Protein AF-A0A7S2D2V8-F1 (afdb_monomer_lite)

Radius of gyration: 15.61 Å; chains: 1; bounding box: 37×29×42 Å

Foldseek 3Di:
DVLLVVVVVLLVVCVVVVLAADEAEDEPVNCPDLVSLVQVLCCLPQVDGPPSDDPVRLVVQLVSQQVVLVVVVWDSDSVRSVVVSSVSSNRHYHYHYHYDPPDCVVVVSCVVRVSVPVRDDDD

Structure (mmCIF, N/CA/C/O backbone):
data_AF-A0A7S2D2V8-F1
#
_entry.id   AF-A0A7S2D2V8-F1
#
loop_
_atom_site.group_PDB
_atom_site.id
_atom_site.type_symbol
_atom_site.label_atom_id
_atom_site.label_alt_id
_atom_site.label_comp_id
_atom_site.label_asym_id
_atom_site.label_entity_id
_atom_site.label_seq_id
_atom_site.pdbx_PDB_ins_code
_atom_site.Cartn_x
_atom_site.Cartn_y
_atom_site.Cartn_z
_atom_site.occupancy
_atom_site.B_iso_or_equiv
_atom_site.auth_seq_id
_atom_site.auth_comp_id
_atom_site.auth_asym_id
_atom_site.auth_atom_id
_atom_site.pdbx_PDB_model_num
ATOM 1 N N . ASN A 1 1 ? -1.079 14.939 5.095 1.00 64.56 1 ASN A N 1
ATOM 2 C CA . ASN A 1 1 ? -1.749 14.011 6.035 1.00 64.56 1 ASN A CA 1
ATOM 3 C C . ASN A 1 1 ? -0.694 13.063 6.563 1.00 64.56 1 ASN A C 1
ATOM 5 O O . ASN A 1 1 ? -0.121 12.363 5.747 1.00 64.56 1 ASN A O 1
ATOM 9 N N . GLU A 1 2 ? -0.442 13.051 7.871 1.00 84.50 2 GLU A N 1
ATOM 10 C CA . GLU A 1 2 ? 0.622 12.253 8.513 1.00 84.50 2 GLU A CA 1
ATOM 11 C C . GLU A 1 2 ? 0.545 10.759 8.146 1.00 84.50 2 GLU A C 1
ATOM 13 O O . GLU A 1 2 ? 1.493 10.213 7.601 1.00 84.50 2 GLU A O 1
ATOM 18 N N . PHE A 1 3 ? -0.646 10.156 8.233 1.00 87.38 3 PHE A N 1
ATOM 19 C CA . PHE A 1 3 ? -0.859 8.747 7.875 1.00 87.38 3 PHE A CA 1
ATOM 20 C C . PHE A 1 3 ? -0.542 8.396 6.409 1.00 87.38 3 PHE A C 1
ATOM 22 O O . PHE A 1 3 ? -0.031 7.320 6.115 1.00 87.38 3 PHE A O 1
ATOM 29 N N . LYS A 1 4 ? -0.816 9.306 5.463 1.00 90.62 4 LYS A N 1
ATOM 30 C CA . LYS A 1 4 ? -0.478 9.080 4.047 1.00 90.62 4 LYS A CA 1
ATOM 31 C C . LYS A 1 4 ? 1.031 9.116 3.820 1.00 90.62 4 LYS A C 1
ATOM 33 O O . LYS A 1 4 ? 1.537 8.345 3.011 1.00 90.62 4 LYS A O 1
ATOM 38 N N . GLU A 1 5 ? 1.749 9.964 4.553 1.00 92.25 5 GLU A N 1
ATOM 39 C CA . GLU A 1 5 ? 3.213 9.951 4.524 1.00 92.25 5 GLU A CA 1
ATOM 40 C C . GLU A 1 5 ? 3.771 8.667 5.147 1.00 92.25 5 GLU A C 1
ATOM 42 O O . GLU A 1 5 ? 4.710 8.095 4.599 1.00 92.25 5 GLU A O 1
ATOM 47 N N . ASP A 1 6 ? 3.153 8.139 6.208 1.00 91.94 6 ASP A N 1
ATOM 48 C CA . ASP A 1 6 ? 3.537 6.838 6.770 1.00 91.94 6 ASP A CA 1
ATOM 49 C C . ASP A 1 6 ? 3.353 5.704 5.753 1.00 91.94 6 ASP A C 1
ATOM 51 O O . ASP A 1 6 ? 4.275 4.916 5.536 1.00 91.94 6 ASP A O 1
ATOM 55 N N . ILE A 1 7 ? 2.211 5.654 5.054 1.00 93.38 7 ILE A N 1
ATOM 56 C CA . ILE A 1 7 ? 1.973 4.680 3.975 1.00 93.38 7 ILE A CA 1
ATOM 57 C C . ILE A 1 7 ? 3.039 4.811 2.88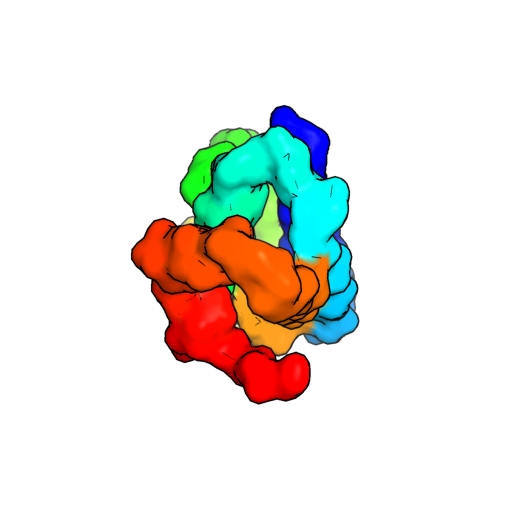6 1.00 93.38 7 ILE A C 1
ATOM 59 O O . ILE A 1 7 ? 3.638 3.811 2.481 1.00 93.38 7 ILE A O 1
ATOM 63 N N . LYS A 1 8 ? 3.316 6.040 2.439 1.00 94.12 8 LYS A N 1
ATOM 64 C CA . LYS A 1 8 ? 4.344 6.321 1.433 1.00 94.12 8 LYS A CA 1
ATOM 65 C C . LYS A 1 8 ? 5.709 5.795 1.883 1.00 94.12 8 LYS A C 1
ATOM 67 O O . LYS A 1 8 ? 6.374 5.077 1.1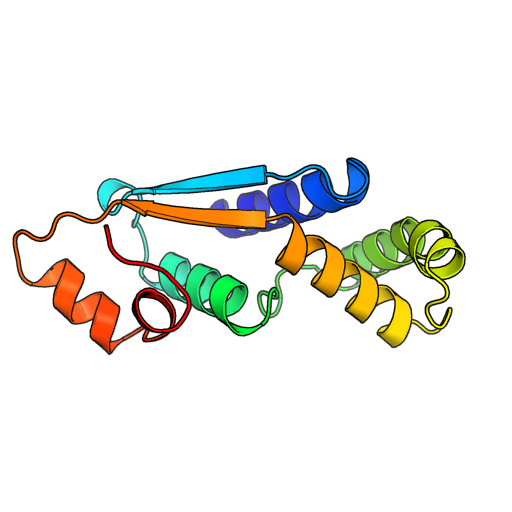36 1.00 94.12 8 LYS A O 1
ATOM 72 N N . ASN A 1 9 ? 6.101 6.090 3.120 1.00 93.88 9 ASN A N 1
ATOM 73 C CA . ASN A 1 9 ? 7.362 5.644 3.704 1.00 93.88 9 ASN A CA 1
ATOM 74 C C . ASN A 1 9 ? 7.449 4.116 3.795 1.00 93.88 9 ASN A C 1
ATOM 76 O O . ASN A 1 9 ? 8.493 3.549 3.463 1.00 93.88 9 ASN A O 1
ATOM 80 N N . MET A 1 10 ? 6.366 3.438 4.182 1.00 94.25 10 MET A N 1
ATOM 81 C CA . MET A 1 10 ? 6.307 1.974 4.223 1.00 94.25 10 MET A CA 1
ATOM 82 C C . MET A 1 10 ? 6.472 1.363 2.830 1.00 94.25 10 MET A C 1
ATOM 84 O O . MET A 1 10 ? 7.351 0.521 2.637 1.00 94.25 10 MET A O 1
ATOM 88 N N . MET A 1 11 ? 5.711 1.837 1.835 1.00 94.44 11 MET A N 1
ATOM 89 C CA . MET A 1 11 ? 5.820 1.357 0.451 1.00 94.44 11 MET A CA 1
ATOM 90 C C . MET A 1 11 ? 7.240 1.566 -0.096 1.00 94.44 11 MET A C 1
ATOM 92 O O . MET A 1 11 ? 7.854 0.651 -0.648 1.00 94.44 11 MET A O 1
ATOM 96 N N . MET A 1 12 ? 7.820 2.747 0.127 1.00 94.50 12 MET A N 1
ATOM 97 C CA . MET A 1 12 ? 9.186 3.041 -0.308 1.00 94.50 12 MET A CA 1
ATOM 98 C C . MET A 1 12 ? 10.234 2.196 0.415 1.00 94.50 12 MET A C 1
ATOM 100 O O . MET A 1 12 ? 11.233 1.815 -0.194 1.00 94.50 12 MET A O 1
ATOM 104 N N . THR A 1 13 ? 10.028 1.882 1.693 1.00 94.00 13 THR A N 1
ATOM 105 C CA . THR A 1 13 ? 10.940 1.020 2.454 1.00 94.00 13 THR A CA 1
ATOM 106 C C . THR A 1 13 ? 10.909 -0.409 1.920 1.00 94.00 13 THR A C 1
ATOM 108 O O . THR A 1 13 ? 11.970 -0.985 1.676 1.00 94.00 13 THR A O 1
ATOM 111 N N . VAL A 1 14 ? 9.719 -0.954 1.649 1.00 94.19 14 VAL A N 1
ATOM 112 C CA . VAL A 1 14 ? 9.557 -2.278 1.026 1.00 94.19 14 VAL A CA 1
ATOM 113 C C . VAL A 1 14 ? 10.271 -2.325 -0.326 1.00 94.19 14 VAL A C 1
ATOM 115 O O . VAL A 1 14 ? 11.113 -3.199 -0.543 1.00 94.19 14 VAL A O 1
ATOM 118 N N . ALA A 1 15 ? 10.038 -1.338 -1.194 1.00 92.69 15 ALA A N 1
ATOM 119 C CA . ALA A 1 15 ? 10.689 -1.264 -2.500 1.00 92.69 15 ALA A CA 1
ATOM 120 C C . ALA A 1 15 ? 12.225 -1.169 -2.402 1.00 92.69 15 ALA A C 1
ATOM 122 O O . ALA A 1 15 ? 12.937 -1.942 -3.043 1.00 92.69 15 ALA A O 1
ATOM 123 N N . LYS A 1 16 ? 12.754 -0.282 -1.545 1.00 91.44 16 LYS A N 1
ATOM 124 C CA . LYS A 1 16 ? 14.207 -0.102 -1.338 1.00 91.44 16 LYS A CA 1
ATOM 125 C C . LYS A 1 16 ? 14.883 -1.316 -0.707 1.00 91.44 16 LYS A C 1
ATOM 127 O O . LYS A 1 16 ? 16.069 -1.540 -0.928 1.00 91.44 16 LYS A O 1
ATOM 132 N N . SER A 1 17 ? 14.146 -2.094 0.079 1.00 90.94 17 SER A N 1
ATOM 133 C CA . SER A 1 17 ? 14.668 -3.304 0.715 1.00 90.94 17 SER A CA 1
ATOM 134 C C . SER A 1 17 ? 14.807 -4.494 -0.242 1.00 90.94 17 SER A C 1
ATOM 136 O O . SER A 1 17 ? 15.311 -5.538 0.170 1.00 90.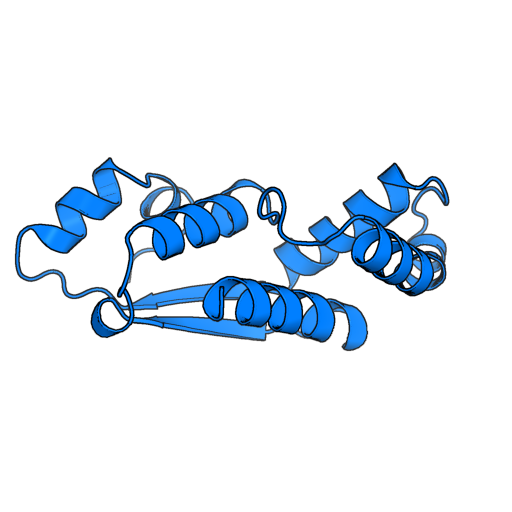94 17 SER A O 1
ATOM 138 N N . GLY A 1 18 ? 14.375 -4.342 -1.501 1.00 85.50 18 GLY A N 1
ATOM 139 C CA . GLY A 1 18 ? 14.316 -5.432 -2.472 1.00 85.50 18 GLY A CA 1
ATOM 140 C C . GLY A 1 18 ? 13.170 -6.404 -2.195 1.00 85.50 18 GLY A C 1
ATOM 141 O O . GLY A 1 18 ? 13.312 -7.587 -2.479 1.00 85.50 18 GLY A O 1
ATOM 142 N N . GLY A 1 19 ? 12.069 -5.924 -1.601 1.00 83.12 19 GLY A N 1
ATOM 143 C CA . GLY A 1 19 ? 10.938 -6.770 -1.225 1.00 83.12 19 GLY A CA 1
ATOM 144 C C . GLY A 1 19 ? 11.197 -7.599 0.033 1.00 83.12 19 GLY A C 1
ATOM 145 O O . GLY A 1 19 ? 10.769 -8.741 0.115 1.00 83.12 19 GLY A O 1
ATOM 146 N N . LYS A 1 20 ? 11.912 -7.072 1.035 1.00 87.88 20 LYS A N 1
ATOM 147 C CA . LYS A 1 20 ? 11.869 -7.704 2.359 1.00 87.88 20 LYS A CA 1
ATOM 148 C C . LYS A 1 20 ? 10.497 -7.450 2.968 1.00 87.88 20 LYS A C 1
ATOM 150 O O . LYS A 1 20 ? 10.036 -6.309 2.993 1.00 87.88 20 LYS A O 1
ATOM 155 N N . GLY A 1 21 ? 9.882 -8.518 3.471 1.00 90.25 21 GLY A N 1
ATOM 156 C CA . GLY A 1 21 ? 8.583 -8.459 4.126 1.00 90.25 21 GLY A CA 1
ATOM 157 C C . GLY A 1 21 ? 8.549 -7.418 5.248 1.00 90.25 21 GLY A C 1
ATOM 158 O O . GLY A 1 21 ? 9.438 -7.373 6.100 1.00 90.25 21 GLY A O 1
ATOM 159 N N . MET A 1 22 ? 7.507 -6.595 5.245 1.00 92.75 22 MET A N 1
ATOM 160 C CA . MET A 1 22 ? 7.188 -5.600 6.258 1.00 92.75 22 MET A CA 1
ATOM 161 C C . MET A 1 22 ? 5.765 -5.846 6.748 1.00 92.75 22 MET A C 1
ATOM 163 O O . MET A 1 22 ? 4.854 -6.063 5.953 1.00 92.75 22 MET A O 1
ATOM 167 N N . CYS A 1 23 ? 5.575 -5.783 8.063 1.00 92.19 23 CYS A N 1
ATOM 168 C CA . CYS A 1 23 ? 4.256 -5.829 8.673 1.00 92.19 23 CYS A CA 1
ATOM 169 C C . CYS A 1 23 ? 3.925 -4.471 9.294 1.00 92.19 23 CYS A C 1
ATOM 171 O O . CYS A 1 23 ? 4.740 -3.912 10.031 1.00 92.19 23 CYS A O 1
ATOM 173 N N . PHE A 1 24 ? 2.728 -3.967 9.014 1.00 91.88 24 PHE A N 1
ATOM 174 C CA . PHE A 1 24 ? 2.160 -2.781 9.629 1.00 91.88 24 PHE A CA 1
ATOM 175 C C . PHE A 1 24 ? 1.016 -3.180 10.560 1.00 91.88 24 PHE A C 1
ATOM 177 O O . PHE A 1 24 ? -0.009 -3.689 10.108 1.00 91.88 24 PHE A O 1
ATOM 184 N N . LEU A 1 25 ? 1.191 -2.947 11.860 1.00 92.12 25 LEU A N 1
ATOM 185 C CA . LEU A 1 25 ? 0.143 -3.145 12.857 1.00 92.12 25 LEU A CA 1
ATOM 186 C C . LEU A 1 25 ? -0.646 -1.850 13.036 1.00 92.12 25 LEU A C 1
ATOM 188 O O . LEU A 1 25 ? -0.066 -0.802 13.320 1.00 92.12 25 LEU A O 1
ATOM 192 N N . PHE A 1 26 ? -1.967 -1.947 12.930 1.00 91.25 26 PHE A N 1
ATOM 193 C CA . PHE A 1 26 ? -2.869 -0.820 13.089 1.00 91.25 26 PHE A CA 1
ATOM 194 C C . PHE A 1 26 ? -4.022 -1.170 14.031 1.00 91.25 26 PHE A C 1
ATOM 196 O O . PHE A 1 26 ? -4.824 -2.067 13.766 1.00 91.25 26 PHE A O 1
ATOM 203 N N . SER A 1 27 ? -4.083 -0.458 15.153 1.00 91.06 27 SER A N 1
ATOM 204 C CA . SER A 1 27 ? -5.076 -0.647 16.211 1.00 91.06 27 SER A CA 1
ATOM 205 C C . SER A 1 27 ? -6.297 0.251 16.006 1.00 91.06 27 SER A C 1
ATOM 207 O O . SER A 1 27 ? -6.177 1.371 15.506 1.00 91.06 27 SER A O 1
ATOM 209 N N . ASP A 1 28 ? -7.478 -0.184 16.455 1.00 86.31 28 ASP A N 1
ATOM 210 C CA . ASP A 1 28 ? -8.688 0.651 16.425 1.00 86.31 28 ASP A CA 1
ATOM 211 C C . ASP A 1 28 ? -8.535 1.970 17.196 1.00 86.31 28 ASP A C 1
ATOM 213 O O . ASP A 1 28 ? -9.096 2.989 16.792 1.00 86.31 28 ASP A O 1
ATOM 217 N N . THR A 1 29 ? -7.735 1.970 18.260 1.00 87.38 29 THR A N 1
ATOM 218 C CA . THR A 1 29 ? -7.394 3.156 19.057 1.00 87.38 29 THR A CA 1
ATOM 219 C C . THR A 1 29 ? -6.626 4.220 18.269 1.00 87.38 29 THR A C 1
ATOM 221 O O . THR A 1 29 ? -6.642 5.388 18.654 1.00 87.38 29 THR A O 1
ATOM 224 N N . GLN A 1 30 ? -5.978 3.847 17.160 1.00 84.44 30 GLN A N 1
ATOM 225 C CA . GLN A 1 30 ? -5.242 4.758 16.275 1.00 84.44 30 GLN A CA 1
ATOM 226 C C . GLN A 1 30 ? -6.129 5.344 15.161 1.00 84.44 30 GLN A C 1
ATOM 228 O O . GLN A 1 30 ? -5.681 6.199 14.393 1.00 84.44 30 GLN A O 1
ATOM 233 N N . ILE A 1 31 ? -7.399 4.930 15.068 1.00 84.88 31 ILE A N 1
ATOM 234 C CA . ILE A 1 31 ? -8.356 5.470 14.097 1.00 84.88 31 ILE A CA 1
ATOM 235 C C . ILE A 1 31 ? -8.836 6.844 14.573 1.00 84.88 31 ILE A C 1
ATOM 237 O O . ILE A 1 31 ? -9.853 6.974 15.251 1.00 84.88 31 ILE A O 1
ATOM 241 N N . VAL A 1 32 ? -8.109 7.890 14.180 1.00 84.06 32 VAL A N 1
ATOM 242 C CA . VAL A 1 32 ? -8.499 9.286 14.445 1.00 84.06 32 VAL A CA 1
ATOM 243 C C . VAL A 1 32 ? -9.516 9.789 13.414 1.00 84.06 32 VAL A C 1
ATOM 245 O O . VAL A 1 32 ? -10.364 10.624 13.722 1.00 84.06 32 VAL A O 1
ATOM 248 N N . LYS A 1 33 ? -9.433 9.296 12.171 1.00 85.50 33 LYS A N 1
ATOM 249 C CA . LYS A 1 33 ? -10.304 9.682 11.051 1.00 85.50 33 LYS A CA 1
ATOM 250 C C . LYS A 1 33 ? -10.714 8.449 10.257 1.00 85.50 33 LYS A C 1
ATOM 252 O O . LYS A 1 33 ? -9.878 7.588 9.995 1.00 85.50 33 LYS A O 1
ATOM 257 N N . GLU A 1 34 ? -11.965 8.403 9.801 1.00 82.12 34 GLU A N 1
ATOM 258 C CA . GLU A 1 34 ? -12.466 7.283 8.986 1.00 82.12 34 GLU A CA 1
ATOM 259 C C . GLU A 1 34 ? -11.683 7.094 7.680 1.00 82.12 34 GLU A C 1
ATOM 261 O O . GLU A 1 34 ? -11.488 5.961 7.251 1.00 82.12 34 GLU A O 1
ATOM 266 N N . GLY A 1 35 ? -11.140 8.175 7.108 1.00 87.00 35 GLY A N 1
ATOM 267 C CA . GLY A 1 35 ? -10.310 8.110 5.900 1.00 87.00 35 GLY A CA 1
ATOM 268 C C . GLY A 1 35 ? -9.068 7.216 6.031 1.00 87.00 35 GLY A C 1
ATOM 269 O O . GLY A 1 35 ? -8.563 6.740 5.024 1.00 87.00 35 GLY A O 1
ATOM 270 N N . PHE A 1 36 ? -8.598 6.915 7.249 1.00 90.06 36 PHE A N 1
ATOM 271 C CA . PHE A 1 36 ? -7.491 5.967 7.432 1.00 90.06 36 PHE A CA 1
ATOM 272 C C . PHE A 1 36 ? -7.904 4.547 7.029 1.00 90.06 36 PHE A C 1
ATOM 274 O O . PHE A 1 36 ? -7.124 3.826 6.413 1.00 90.06 36 PHE A O 1
ATOM 281 N N . LEU A 1 37 ? -9.146 4.153 7.330 1.00 89.06 37 LEU A N 1
ATOM 282 C CA . LEU A 1 37 ? -9.676 2.853 6.922 1.00 89.06 37 LEU A CA 1
ATOM 283 C C . LEU A 1 37 ? -9.969 2.799 5.427 1.00 89.06 37 LEU A C 1
ATOM 285 O O . LEU A 1 37 ? -9.839 1.734 4.838 1.00 89.06 37 LEU A O 1
ATOM 289 N N . GLU A 1 38 ? -10.317 3.927 4.808 1.00 91.06 38 GLU A N 1
ATOM 290 C CA . GLU A 1 38 ? -10.452 4.022 3.353 1.00 91.06 38 GLU A CA 1
ATOM 291 C C . GLU A 1 38 ? -9.102 3.786 2.661 1.00 91.06 38 GLU A C 1
ATOM 293 O O . GLU A 1 38 ? -9.007 2.956 1.755 1.00 91.06 38 GLU A O 1
ATOM 298 N N . ASP A 1 39 ? -8.042 4.448 3.133 1.00 92.19 39 ASP A N 1
ATOM 299 C CA . ASP A 1 39 ? -6.684 4.254 2.623 1.00 92.19 39 ASP A CA 1
ATOM 300 C C . ASP A 1 39 ? -6.213 2.796 2.837 1.00 92.19 39 ASP A C 1
ATOM 302 O O . ASP A 1 39 ? -5.715 2.171 1.900 1.00 92.19 39 ASP A O 1
ATOM 306 N N . ILE A 1 40 ? -6.449 2.202 4.017 1.00 91.88 40 ILE A N 1
ATOM 307 C CA . ILE A 1 40 ? -6.160 0.777 4.285 1.00 91.88 40 ILE A CA 1
ATOM 308 C C . ILE A 1 40 ? -6.967 -0.139 3.359 1.00 91.88 40 ILE A C 1
ATOM 310 O O . ILE A 1 40 ? -6.418 -1.086 2.798 1.00 91.88 40 ILE A O 1
ATOM 314 N N . ASN A 1 41 ? -8.258 0.134 3.170 1.00 91.25 41 ASN A N 1
ATOM 315 C CA . ASN A 1 41 ? -9.123 -0.643 2.286 1.00 91.25 41 ASN A CA 1
ATOM 316 C C . ASN A 1 41 ? -8.598 -0.623 0.844 1.00 91.25 41 ASN A C 1
ATOM 318 O O . ASN A 1 41 ? -8.616 -1.651 0.169 1.00 91.25 41 ASN A O 1
ATOM 322 N N . ASN A 1 42 ? -8.078 0.512 0.377 1.00 91.81 42 ASN A N 1
ATOM 323 C CA . ASN A 1 42 ? -7.456 0.601 -0.941 1.00 91.81 42 ASN A CA 1
ATOM 324 C C . ASN A 1 42 ? -6.180 -0.257 -1.026 1.00 91.81 42 ASN A C 1
ATOM 326 O O . ASN A 1 42 ? -6.056 -1.061 -1.951 1.00 91.81 42 ASN A O 1
ATOM 330 N N . ILE A 1 43 ? -5.303 -0.217 -0.014 1.00 92.12 43 ILE A N 1
ATOM 331 C CA . ILE A 1 43 ? -4.109 -1.082 0.030 1.00 92.12 43 ILE A CA 1
ATOM 332 C C . ILE A 1 43 ? -4.498 -2.569 0.011 1.00 92.12 43 ILE A C 1
ATOM 334 O O . ILE A 1 43 ? -3.921 -3.340 -0.752 1.00 92.12 43 ILE A O 1
ATOM 338 N N . LEU A 1 44 ? -5.501 -2.971 0.794 1.00 89.56 44 LEU A N 1
ATOM 339 C CA . LEU A 1 44 ? -5.962 -4.363 0.864 1.00 89.56 44 LEU A CA 1
ATOM 340 C C . LEU A 1 44 ? -6.611 -4.857 -0.442 1.00 89.56 44 LEU A C 1
ATOM 342 O O . LEU A 1 44 ? -6.524 -6.043 -0.755 1.00 89.56 44 LEU A O 1
ATOM 346 N N . ASN A 1 45 ? -7.270 -3.980 -1.206 1.00 89.38 45 ASN A N 1
ATOM 347 C CA . ASN A 1 45 ? -7.920 -4.354 -2.467 1.00 89.38 45 ASN A CA 1
ATOM 348 C C . ASN A 1 45 ? -6.955 -4.332 -3.658 1.00 89.38 45 ASN A C 1
ATOM 350 O O . ASN A 1 45 ? -6.893 -5.286 -4.438 1.00 89.38 45 ASN A O 1
ATOM 354 N N . THR A 1 46 ? -6.233 -3.226 -3.839 1.00 89.62 46 THR A N 1
ATOM 355 C CA . THR A 1 46 ? -5.461 -2.964 -5.062 1.00 89.62 46 THR A CA 1
ATOM 356 C C . THR A 1 46 ? -3.956 -2.940 -4.830 1.00 89.62 46 THR A C 1
ATOM 358 O O . THR A 1 46 ? -3.208 -3.174 -5.779 1.00 89.62 46 THR A O 1
ATOM 361 N N . GLY A 1 47 ? -3.505 -2.730 -3.590 1.00 88.62 47 GLY A N 1
ATOM 362 C CA . GLY A 1 47 ? -2.104 -2.445 -3.267 1.00 88.62 47 GLY A CA 1
ATOM 363 C C . GLY A 1 47 ? -1.706 -0.988 -3.512 1.00 88.62 47 GLY A C 1
ATOM 364 O O . GLY A 1 47 ? -0.523 -0.664 -3.455 1.00 88.62 47 GLY A O 1
ATOM 365 N N . GLU A 1 48 ? -2.675 -0.115 -3.794 1.00 89.75 48 GLU A N 1
ATOM 366 C CA . GLU A 1 48 ? -2.465 1.292 -4.129 1.00 89.75 48 GLU A CA 1
ATOM 367 C C . GLU A 1 48 ? -3.374 2.191 -3.297 1.00 89.75 48 GLU A C 1
ATOM 369 O O . GLU A 1 48 ? -4.472 1.797 -2.918 1.00 89.75 48 GLU A O 1
ATOM 374 N N . VAL A 1 49 ? -2.950 3.435 -3.079 1.00 90.81 49 VAL A N 1
ATOM 375 C CA . VAL A 1 49 ? -3.799 4.486 -2.508 1.00 90.81 49 VAL A CA 1
ATOM 376 C C . VAL A 1 49 ? -3.919 5.624 -3.527 1.00 90.81 49 VAL A C 1
ATOM 378 O O . VAL A 1 49 ? -2.893 6.151 -3.972 1.00 90.81 49 VAL A O 1
ATOM 381 N N . PRO A 1 50 ? -5.142 6.039 -3.908 1.00 87.81 50 PRO A N 1
ATOM 382 C CA . PRO A 1 50 ? -5.335 7.137 -4.848 1.00 87.81 50 PRO A CA 1
ATOM 383 C C . PRO A 1 50 ? -4.717 8.449 -4.351 1.00 87.81 50 PRO A C 1
ATOM 385 O O . PRO A 1 50 ? -4.872 8.826 -3.185 1.00 87.81 50 PRO A O 1
ATOM 388 N N . ASN A 1 51 ? -4.060 9.176 -5.260 1.00 89.25 51 ASN A N 1
ATOM 389 C CA . ASN A 1 51 ? -3.421 10.470 -4.987 1.00 89.25 51 ASN A CA 1
ATOM 390 C C . ASN A 1 51 ? -2.430 10.431 -3.802 1.00 89.25 51 ASN A C 1
ATOM 392 O O . ASN A 1 51 ? -2.316 11.405 -3.057 1.00 89.25 51 ASN A O 1
ATOM 396 N N . LEU A 1 52 ? -1.759 9.292 -3.588 1.00 92.75 52 LEU A N 1
ATOM 397 C CA . LEU A 1 52 ? -0.775 9.122 -2.515 1.00 92.75 52 LEU A CA 1
ATOM 398 C C . LEU A 1 52 ? 0.565 9.795 -2.831 1.00 92.75 52 LEU A C 1
ATOM 400 O O . LEU A 1 52 ? 1.156 10.425 -1.958 1.00 92.75 52 LEU A O 1
ATOM 404 N N . PHE A 1 53 ? 1.030 9.650 -4.072 1.00 92.69 53 PHE A N 1
ATOM 4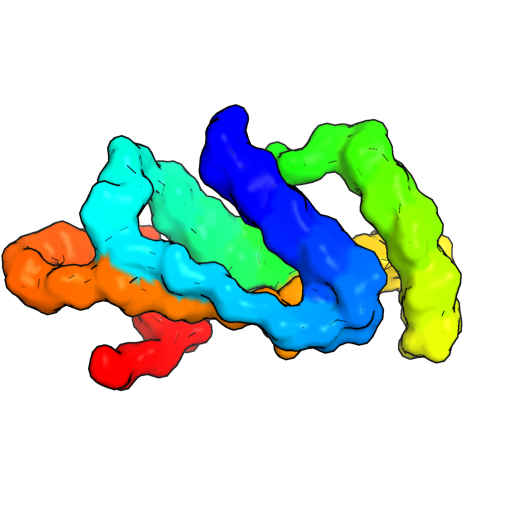05 C CA . PHE A 1 53 ? 2.253 10.271 -4.571 1.00 92.69 53 PHE A CA 1
ATOM 406 C C . PHE A 1 53 ? 1.902 11.493 -5.413 1.00 92.69 53 PHE A C 1
ATOM 408 O O . PHE A 1 53 ? 1.024 11.423 -6.281 1.00 92.69 53 PHE A O 1
ATOM 415 N N . ALA A 1 54 ? 2.609 12.596 -5.187 1.00 93.50 54 ALA A N 1
ATOM 416 C CA . ALA A 1 54 ? 2.581 13.721 -6.108 1.00 93.50 54 ALA A CA 1
ATOM 417 C C . ALA A 1 54 ? 3.227 13.325 -7.457 1.00 93.50 54 ALA A C 1
ATOM 419 O O . ALA A 1 54 ? 4.009 12.371 -7.509 1.00 93.50 54 ALA A O 1
ATOM 420 N N . PRO A 1 55 ? 2.910 14.012 -8.572 1.00 92.00 55 PRO A N 1
ATOM 421 C CA . PRO A 1 55 ? 3.421 13.639 -9.893 1.00 92.00 55 PRO A CA 1
ATOM 422 C C . PRO A 1 55 ? 4.951 13.537 -9.966 1.00 92.00 55 PRO A C 1
ATOM 424 O O . PRO A 1 55 ? 5.477 12.626 -10.598 1.00 92.00 55 PRO A O 1
ATOM 427 N N . ASP A 1 56 ? 5.658 14.440 -9.292 1.00 93.56 56 ASP A N 1
ATOM 428 C CA . ASP A 1 56 ? 7.115 14.466 -9.181 1.00 93.56 56 ASP A CA 1
ATOM 429 C C . ASP A 1 56 ? 7.662 13.310 -8.333 1.00 93.56 56 ASP A C 1
ATOM 431 O O . ASP A 1 56 ? 8.643 12.674 -8.720 1.00 93.56 56 ASP A O 1
ATOM 435 N N . GLU A 1 57 ? 7.008 12.977 -7.219 1.00 93.31 57 GLU A N 1
ATOM 436 C CA . GLU A 1 57 ? 7.369 11.811 -6.408 1.00 93.31 57 GLU A CA 1
ATOM 437 C C . GLU A 1 57 ? 7.173 10.513 -7.195 1.00 93.31 57 GLU A C 1
ATOM 439 O O . GLU A 1 57 ? 8.017 9.620 -7.150 1.00 93.31 57 GLU A O 1
ATOM 444 N N . LEU A 1 58 ? 6.091 10.417 -7.967 1.00 92.44 58 LEU A N 1
ATOM 445 C CA . LEU A 1 58 ? 5.790 9.241 -8.775 1.00 92.44 58 LEU A CA 1
ATOM 446 C C . LEU A 1 58 ? 6.848 9.023 -9.873 1.00 92.44 58 LEU A C 1
ATOM 448 O O . LEU A 1 58 ? 7.260 7.884 -10.101 1.00 92.44 58 LEU A O 1
ATOM 452 N N . GLU A 1 59 ? 7.370 10.092 -10.490 1.00 93.81 59 GLU A N 1
ATOM 453 C CA . GLU A 1 59 ? 8.540 9.995 -11.380 1.00 93.81 59 GLU A CA 1
ATOM 454 C C . GLU A 1 59 ? 9.771 9.437 -10.658 1.00 93.81 59 GLU A C 1
ATOM 456 O O . GLU A 1 59 ? 10.487 8.594 -11.207 1.00 93.81 59 GLU A O 1
ATOM 461 N N . GLN A 1 60 ? 10.025 9.880 -9.422 1.00 93.81 60 GLN A N 1
ATOM 462 C CA . GLN A 1 60 ? 11.157 9.396 -8.630 1.00 93.81 60 GLN A CA 1
ATOM 463 C C . GLN A 1 60 ? 11.016 7.907 -8.299 1.00 93.81 60 GLN A C 1
ATOM 465 O O . GLN A 1 60 ? 11.981 7.155 -8.461 1.00 93.81 60 GLN A O 1
ATOM 470 N N . VAL A 1 61 ? 9.816 7.460 -7.904 1.00 94.19 61 VAL A N 1
ATOM 471 C CA . VAL A 1 61 ? 9.528 6.036 -7.670 1.00 94.19 61 VAL A CA 1
ATOM 472 C C . VAL A 1 61 ? 9.800 5.231 -8.934 1.00 94.19 61 VAL A C 1
ATOM 474 O O . VAL A 1 61 ? 10.581 4.280 -8.900 1.00 94.19 61 VAL A O 1
ATOM 477 N N . ILE A 1 62 ? 9.235 5.642 -10.069 1.00 94.69 62 ILE A N 1
ATOM 478 C CA . ILE A 1 62 ? 9.393 4.928 -11.338 1.00 94.69 62 ILE A CA 1
ATOM 479 C C . ILE A 1 62 ? 10.858 4.874 -11.758 1.00 94.69 62 ILE A C 1
ATOM 481 O O . ILE A 1 62 ? 11.348 3.808 -12.124 1.00 94.69 62 ILE A O 1
ATOM 485 N N . SER A 1 63 ? 11.583 5.988 -11.655 1.00 94.62 63 SER A N 1
ATOM 486 C CA . SER A 1 63 ? 13.018 6.032 -11.940 1.00 94.62 63 SER A CA 1
ATOM 487 C C . SER A 1 63 ? 13.793 5.023 -11.086 1.00 94.62 63 SER A C 1
ATOM 489 O O . SER A 1 63 ? 14.563 4.223 -11.622 1.00 94.62 63 SER A O 1
ATOM 491 N N . SER A 1 64 ? 13.515 4.977 -9.777 1.00 93.94 64 SER A N 1
ATOM 492 C CA . SER A 1 64 ? 14.162 4.041 -8.848 1.00 93.94 64 SER A CA 1
ATOM 493 C C . SER A 1 64 ? 13.822 2.568 -9.121 1.00 93.94 64 SER A C 1
ATOM 495 O O . SER A 1 64 ? 14.648 1.688 -8.882 1.00 93.94 64 SER A O 1
ATOM 497 N N . MET A 1 65 ? 12.640 2.296 -9.681 1.00 95.12 65 MET A N 1
ATOM 498 C CA . MET A 1 65 ? 12.137 0.942 -9.923 1.00 95.12 65 MET A CA 1
ATOM 499 C C . MET A 1 65 ? 12.441 0.405 -11.324 1.00 95.12 65 MET A C 1
ATOM 501 O O . MET A 1 65 ? 12.275 -0.792 -11.548 1.00 95.12 65 MET A O 1
ATOM 505 N N . ARG A 1 66 ? 12.947 1.225 -12.258 1.00 94.88 66 ARG A N 1
ATOM 506 C CA . ARG A 1 66 ? 13.293 0.791 -13.628 1.00 94.88 66 ARG A CA 1
ATOM 507 C C . ARG A 1 66 ? 14.298 -0.358 -13.656 1.00 94.88 66 ARG A C 1
ATOM 509 O O . ARG A 1 66 ? 14.063 -1.352 -14.336 1.00 94.88 66 ARG A O 1
ATOM 516 N N . ALA A 1 67 ? 15.409 -0.235 -12.928 1.00 94.12 67 ALA A N 1
ATOM 517 C CA . ALA A 1 67 ? 16.441 -1.273 -12.910 1.00 94.12 67 ALA A CA 1
ATOM 518 C C . ALA A 1 67 ? 15.941 -2.588 -12.268 1.00 94.12 67 ALA A C 1
ATOM 520 O O . ALA A 1 67 ? 16.085 -3.632 -12.908 1.00 94.12 67 ALA A O 1
ATOM 521 N N . PRO A 1 68 ? 15.281 -2.566 -11.089 1.00 93.31 68 PRO A N 1
ATOM 522 C CA . PRO A 1 68 ? 14.612 -3.746 -10.536 1.00 93.31 68 PRO A CA 1
ATOM 523 C C . PRO A 1 68 ? 13.565 -4.367 -11.473 1.00 93.31 68 PRO A C 1
ATOM 525 O O . PRO A 1 68 ? 13.562 -5.580 -11.665 1.00 93.31 68 PRO A O 1
ATOM 528 N N . ALA A 1 69 ? 12.715 -3.550 -12.102 1.00 95.06 69 ALA A N 1
ATOM 529 C CA . ALA A 1 69 ? 11.680 -4.017 -13.025 1.00 95.06 69 ALA A CA 1
ATOM 530 C C . ALA A 1 69 ? 12.287 -4.711 -14.252 1.00 95.06 69 ALA A C 1
ATOM 532 O O . ALA A 1 69 ? 11.844 -5.791 -14.641 1.00 95.06 69 ALA A O 1
ATOM 533 N N . LYS A 1 70 ? 13.348 -4.130 -14.823 1.00 95.19 70 LYS A N 1
ATOM 534 C CA . LYS A 1 70 ? 14.094 -4.720 -15.938 1.00 95.19 70 LYS A CA 1
ATOM 535 C C . LYS A 1 70 ? 14.725 -6.057 -15.555 1.00 95.19 70 LYS A C 1
ATOM 537 O O . LYS A 1 70 ? 14.622 -7.013 -16.319 1.00 95.19 70 LYS A O 1
ATOM 542 N N . ALA A 1 71 ? 15.345 -6.140 -14.376 1.00 94.00 71 ALA A N 1
ATOM 543 C CA . ALA A 1 71 ? 15.915 -7.387 -13.866 1.00 94.00 71 ALA A CA 1
ATOM 544 C C . ALA A 1 71 ? 14.843 -8.473 -13.656 1.00 94.00 71 ALA A C 1
ATOM 546 O O . ALA A 1 71 ? 15.112 -9.650 -13.879 1.00 94.00 71 ALA A O 1
ATOM 547 N N . ALA A 1 72 ? 13.619 -8.072 -13.304 1.00 92.56 72 ALA A N 1
ATOM 548 C CA . ALA A 1 72 ? 12.451 -8.944 -13.193 1.00 92.56 72 ALA A CA 1
ATOM 549 C C . ALA A 1 72 ? 11.737 -9.224 -14.537 1.00 92.56 72 ALA A C 1
ATOM 551 O O . ALA A 1 72 ? 10.662 -9.823 -14.547 1.00 92.56 72 ALA A O 1
ATOM 552 N N . GLY A 1 73 ? 12.291 -8.783 -15.675 1.00 94.19 73 GLY A N 1
ATOM 553 C CA . GLY A 1 73 ? 11.726 -9.026 -17.008 1.00 94.19 73 GLY A CA 1
ATOM 554 C C . GLY A 1 73 ? 10.447 -8.240 -17.318 1.00 94.19 73 GLY A C 1
ATOM 555 O O . GLY A 1 73 ? 9.684 -8.624 -18.205 1.00 94.19 73 GLY A O 1
ATOM 556 N N . ARG A 1 74 ? 10.177 -7.154 -16.587 1.00 94.31 74 ARG A N 1
ATOM 557 C CA . ARG A 1 74 ? 8.997 -6.305 -16.796 1.00 94.31 74 ARG A CA 1
ATOM 558 C C . ARG A 1 74 ? 9.242 -5.255 -17.890 1.00 94.31 74 ARG A C 1
ATOM 560 O O . ARG A 1 74 ? 10.382 -4.829 -18.080 1.00 94.31 74 ARG A O 1
ATOM 567 N N . PRO A 1 75 ? 8.189 -4.796 -18.598 1.00 92.00 75 PRO A N 1
ATOM 568 C CA . PRO A 1 75 ? 8.318 -3.738 -19.599 1.00 92.00 75 PRO A CA 1
ATOM 569 C C . PRO A 1 75 ? 8.873 -2.433 -19.008 1.00 92.00 75 PRO A C 1
ATOM 571 O O . PRO A 1 75 ? 8.376 -1.945 -17.997 1.00 92.00 75 PRO A O 1
ATOM 574 N N . GLU A 1 76 ? 9.840 -1.808 -19.689 1.00 90.62 76 GLU A N 1
ATOM 575 C CA . GLU A 1 76 ? 10.464 -0.534 -19.267 1.00 90.62 76 GLU A CA 1
ATOM 576 C C . GLU A 1 76 ? 9.567 0.705 -19.519 1.00 90.62 76 GLU A C 1
ATOM 578 O O . GLU A 1 76 ? 9.988 1.856 -19.345 1.00 90.62 76 GLU A O 1
ATOM 583 N N . THR A 1 77 ? 8.315 0.484 -19.932 1.00 95.56 77 THR A N 1
ATOM 584 C CA . THR A 1 77 ? 7.263 1.506 -20.002 1.00 95.56 77 THR A CA 1
ATOM 585 C C . THR A 1 77 ? 6.913 2.016 -18.608 1.00 95.56 77 THR A C 1
ATOM 587 O O . THR A 1 77 ? 6.971 1.252 -17.646 1.00 95.56 77 THR A O 1
ATOM 590 N N . ARG A 1 78 ? 6.470 3.274 -18.510 1.00 93.69 78 ARG A N 1
ATOM 591 C CA . ARG A 1 78 ? 6.028 3.884 -17.248 1.00 93.69 78 ARG A CA 1
ATOM 592 C C . ARG A 1 78 ? 5.051 2.988 -16.478 1.00 93.69 78 ARG A C 1
ATOM 594 O O . ARG A 1 78 ? 5.299 2.679 -15.317 1.00 93.69 78 ARG A O 1
ATOM 601 N N . ASP A 1 79 ? 4.004 2.531 -17.157 1.00 94.06 79 ASP A N 1
ATOM 602 C CA . ASP A 1 79 ? 2.940 1.732 -16.546 1.00 94.06 79 ASP A CA 1
ATOM 603 C C . ASP A 1 79 ? 3.439 0.349 -16.120 1.00 94.06 79 ASP A C 1
ATOM 605 O O . ASP A 1 79 ? 3.122 -0.110 -15.028 1.00 94.06 79 ASP A O 1
ATOM 609 N N . GLY A 1 80 ? 4.288 -0.293 -16.931 1.00 95.25 80 GLY A N 1
ATOM 610 C CA . GLY A 1 80 ? 4.897 -1.582 -16.587 1.00 95.25 80 GLY A CA 1
ATOM 611 C C . GLY A 1 80 ? 5.783 -1.523 -15.336 1.00 95.25 80 GLY A C 1
ATOM 612 O O . GLY A 1 80 ? 5.724 -2.419 -14.494 1.00 95.25 80 GLY A O 1
ATOM 613 N N . VAL A 1 81 ? 6.564 -0.450 -15.174 1.00 96.31 81 VAL A N 1
ATOM 614 C CA . VAL A 1 81 ? 7.392 -0.234 -13.975 1.00 96.31 81 VAL A CA 1
ATOM 615 C C . VAL A 1 81 ? 6.526 0.084 -12.756 1.00 96.31 81 VAL A C 1
ATOM 617 O O . VAL A 1 81 ? 6.798 -0.419 -11.667 1.00 96.31 81 VAL A O 1
ATOM 620 N N . TRP A 1 82 ? 5.468 0.880 -12.932 1.00 95.06 82 TRP A N 1
ATOM 621 C CA . TRP A 1 82 ? 4.520 1.175 -11.860 1.00 95.06 82 TRP A CA 1
ATOM 622 C C . TRP A 1 82 ? 3.795 -0.088 -11.378 1.00 95.06 82 TRP A C 1
ATOM 624 O O . TRP A 1 82 ? 3.802 -0.387 -10.188 1.00 95.06 82 TRP A O 1
ATOM 634 N N . GLN A 1 83 ? 3.271 -0.901 -12.297 1.00 94.94 83 GLN A N 1
ATOM 635 C CA . GLN A 1 83 ? 2.648 -2.185 -11.964 1.00 94.94 83 GLN A CA 1
ATOM 636 C C . GLN A 1 83 ? 3.612 -3.129 -11.239 1.00 94.94 83 GLN A C 1
ATOM 638 O O . GLN A 1 83 ? 3.208 -3.822 -10.307 1.00 94.94 83 GLN A O 1
ATOM 643 N N . TYR A 1 84 ? 4.891 -3.140 -11.629 1.00 95.50 84 TYR A N 1
ATOM 644 C CA . TYR A 1 84 ? 5.912 -3.906 -10.918 1.00 95.50 84 TYR A CA 1
ATOM 645 C C . TYR A 1 84 ? 6.111 -3.412 -9.482 1.00 95.50 84 TYR A C 1
ATOM 647 O O . TYR A 1 84 ? 6.156 -4.220 -8.559 1.00 95.50 84 TYR A O 1
ATOM 655 N N . PHE A 1 85 ? 6.192 -2.096 -9.273 1.00 95.19 85 PHE A N 1
ATOM 656 C CA . PHE A 1 85 ? 6.276 -1.522 -7.931 1.00 95.19 85 PHE A CA 1
ATOM 657 C C . PHE A 1 85 ? 5.090 -1.951 -7.062 1.00 95.19 85 PHE A C 1
ATOM 659 O O . PHE A 1 85 ? 5.289 -2.472 -5.968 1.00 95.19 85 PHE A O 1
ATOM 666 N N . VAL A 1 86 ? 3.870 -1.819 -7.579 1.00 95.06 86 VAL A N 1
ATOM 667 C CA . VAL A 1 86 ? 2.637 -2.198 -6.874 1.00 95.06 86 VAL A CA 1
ATOM 668 C C . VAL A 1 86 ? 2.629 -3.683 -6.531 1.00 95.06 86 VAL A C 1
ATOM 670 O O . VAL A 1 86 ? 2.276 -4.056 -5.415 1.00 95.06 86 VAL A O 1
ATOM 673 N N . GLN A 1 87 ? 3.075 -4.540 -7.452 1.00 94.62 87 GLN A N 1
ATOM 674 C CA . GLN A 1 87 ? 3.227 -5.969 -7.191 1.00 94.62 87 GLN A CA 1
ATOM 675 C C . GLN A 1 87 ? 4.195 -6.230 -6.028 1.00 94.62 87 GLN A C 1
ATOM 677 O O . GLN A 1 87 ? 3.848 -6.972 -5.111 1.00 94.62 87 GLN A O 1
ATOM 682 N N . VAL A 1 88 ? 5.370 -5.590 -6.030 1.00 94.81 88 VAL A N 1
ATOM 683 C CA . VAL A 1 88 ? 6.355 -5.720 -4.944 1.00 94.81 88 VAL A CA 1
ATOM 684 C C . VAL A 1 88 ? 5.747 -5.310 -3.602 1.00 94.81 88 VAL A C 1
ATOM 686 O O . VAL A 1 88 ? 5.997 -5.979 -2.601 1.00 94.81 88 VAL A O 1
ATOM 689 N N . ILE A 1 89 ? 4.923 -4.258 -3.564 1.00 95.12 89 ILE A N 1
ATOM 690 C CA . ILE A 1 89 ? 4.228 -3.863 -2.334 1.00 95.12 89 ILE A CA 1
ATOM 691 C C . ILE A 1 89 ? 3.223 -4.930 -1.906 1.00 95.12 89 ILE A C 1
ATOM 693 O O . ILE A 1 89 ? 3.237 -5.337 -0.752 1.00 95.12 89 ILE A O 1
ATOM 697 N N . ARG A 1 90 ? 2.385 -5.428 -2.816 1.00 93.06 90 ARG A N 1
ATOM 698 C CA . ARG A 1 90 ? 1.362 -6.437 -2.491 1.00 93.06 90 ARG A CA 1
ATOM 699 C C . ARG A 1 90 ? 1.945 -7.738 -1.953 1.00 93.06 90 ARG A C 1
ATOM 701 O O . ARG A 1 90 ? 1.322 -8.379 -1.116 1.00 93.06 90 ARG A O 1
ATOM 708 N N . GLU A 1 91 ? 3.108 -8.137 -2.452 1.00 93.31 91 GLU A N 1
ATOM 709 C CA . GLU A 1 91 ? 3.764 -9.379 -2.040 1.00 93.31 91 GLU A CA 1
ATOM 710 C C . GLU A 1 91 ? 4.482 -9.254 -0.691 1.00 93.31 91 GLU A C 1
ATOM 712 O O . GLU A 1 91 ? 4.676 -10.264 -0.022 1.00 93.31 91 GLU A O 1
ATOM 717 N N . ASN A 1 92 ? 4.868 -8.037 -0.285 1.00 94.50 92 ASN A N 1
ATOM 718 C CA . ASN A 1 92 ? 5.799 -7.842 0.829 1.00 94.50 92 ASN A CA 1
ATOM 719 C C . ASN A 1 92 ? 5.314 -6.871 1.912 1.00 94.50 92 ASN A C 1
ATOM 721 O O . ASN A 1 92 ? 5.969 -6.758 2.943 1.00 94.50 92 ASN A O 1
ATOM 725 N N . LEU A 1 93 ? 4.200 -6.165 1.722 1.00 93.69 93 LEU A N 1
ATOM 726 C CA . LEU A 1 93 ? 3.579 -5.328 2.745 1.00 93.69 93 LEU A CA 1
ATOM 727 C C . LEU A 1 93 ? 2.334 -6.026 3.292 1.00 93.69 93 LEU A C 1
ATOM 729 O O . LEU A 1 93 ? 1.323 -6.154 2.605 1.00 93.69 93 LEU A O 1
ATOM 733 N N . HIS A 1 94 ? 2.397 -6.434 4.554 1.00 92.00 94 HIS A N 1
ATOM 734 C CA . HIS A 1 94 ? 1.287 -7.053 5.267 1.00 92.00 94 HIS A CA 1
ATOM 735 C C . HIS A 1 94 ? 0.695 -6.074 6.276 1.00 92.00 94 HIS A C 1
ATOM 737 O O . HIS A 1 94 ? 1.428 -5.371 6.968 1.00 92.00 94 HIS 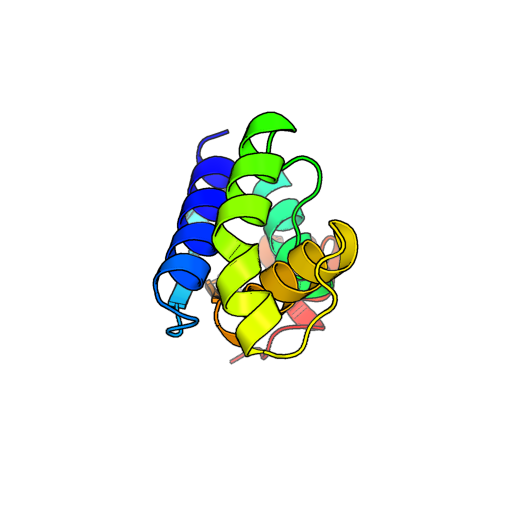A O 1
ATOM 743 N N . ILE A 1 95 ? -0.632 -6.037 6.379 1.00 91.81 95 ILE A N 1
ATOM 744 C CA . ILE A 1 95 ? -1.346 -5.183 7.331 1.00 91.81 95 ILE A CA 1
ATOM 745 C C . ILE A 1 95 ? -2.045 -6.077 8.353 1.00 91.81 95 ILE A C 1
ATOM 747 O O . ILE A 1 95 ? -2.819 -6.956 7.983 1.00 91.81 95 ILE A O 1
ATOM 751 N N . MET A 1 96 ? -1.790 -5.827 9.635 1.00 92.31 96 MET A N 1
ATOM 752 C CA . MET A 1 96 ? -2.483 -6.449 10.761 1.00 92.31 96 MET A CA 1
ATOM 753 C C . MET A 1 96 ? -3.423 -5.428 11.396 1.00 92.31 96 MET A C 1
ATOM 755 O O . MET A 1 96 ? -2.981 -4.375 11.854 1.00 92.31 96 MET A O 1
ATOM 759 N N . LEU A 1 97 ? -4.717 -5.745 11.435 1.00 91.44 97 LEU A N 1
ATOM 760 C CA . LEU A 1 97 ? -5.739 -4.895 12.043 1.00 91.44 97 LEU A CA 1
ATOM 761 C C . LEU A 1 97 ? -6.125 -5.454 13.412 1.00 91.44 97 LEU A C 1
ATOM 763 O O . LEU A 1 97 ? -6.652 -6.558 13.504 1.00 91.44 97 LEU A O 1
ATOM 767 N N . ALA A 1 98 ? -5.869 -4.686 14.469 1.00 91.44 98 ALA A N 1
ATOM 768 C CA . ALA A 1 98 ? -6.208 -5.055 15.839 1.00 91.44 98 ALA A CA 1
ATOM 769 C C . ALA A 1 98 ? -7.445 -4.274 16.292 1.00 91.44 98 ALA A C 1
ATOM 771 O O . ALA A 1 98 ? -7.347 -3.124 16.718 1.00 91.44 98 ALA A O 1
ATOM 772 N N . PHE A 1 99 ? -8.622 -4.889 16.166 1.00 89.38 99 PHE A N 1
ATOM 773 C CA . PHE A 1 99 ? -9.896 -4.271 16.530 1.00 89.38 99 PHE A CA 1
ATOM 774 C C . PHE A 1 99 ? -10.532 -4.968 17.726 1.00 89.38 99 PHE A C 1
ATOM 776 O O . PHE A 1 99 ? -10.577 -6.195 17.797 1.00 89.38 99 PHE A O 1
ATOM 783 N N . SER A 1 100 ? -11.087 -4.180 18.645 1.00 87.88 100 SER A N 1
ATOM 784 C CA . SER A 1 100 ? -11.922 -4.720 19.707 1.00 87.88 100 SER A CA 1
ATOM 785 C C . SER A 1 100 ? -13.246 -5.235 19.126 1.00 87.88 100 SER A C 1
ATOM 787 O O . SER A 1 100 ? -13.950 -4.485 18.441 1.00 87.88 100 SER A O 1
ATOM 789 N N . PRO A 1 101 ? -13.656 -6.482 19.431 1.00 84.75 101 PRO A N 1
ATOM 790 C CA . PRO A 1 101 ? -14.969 -6.991 19.036 1.00 84.75 101 PRO A CA 1
ATOM 791 C C . PRO A 1 101 ? -16.105 -6.385 19.880 1.00 84.75 101 PRO A C 1
ATOM 793 O O . PRO A 1 101 ? -17.283 -6.621 19.600 1.00 84.75 101 PRO A O 1
ATOM 796 N N . ILE A 1 102 ? -15.766 -5.632 20.934 1.00 86.88 102 ILE A N 1
ATOM 797 C CA . ILE A 1 102 ? -16.720 -5.031 21.864 1.00 86.88 102 ILE A CA 1
ATOM 798 C C . ILE A 1 102 ? -17.282 -3.739 21.258 1.00 86.88 102 ILE A C 1
ATOM 800 O O . ILE A 1 102 ? -16.546 -2.822 20.900 1.00 86.88 102 ILE A O 1
ATOM 804 N N . GLY A 1 103 ? -18.611 -3.645 21.210 1.00 81.19 103 GLY A N 1
ATOM 805 C CA . GLY A 1 103 ? -19.333 -2.476 20.704 1.00 81.19 103 GLY A CA 1
ATOM 806 C C . GLY A 1 103 ? -19.694 -2.560 19.217 1.00 81.19 103 GLY A C 1
ATOM 807 O O . GLY A 1 103 ? -19.480 -3.568 18.543 1.00 81.19 103 GLY A O 1
ATOM 808 N N . GLU A 1 104 ? -20.300 -1.490 18.696 1.00 83.81 104 GLU A N 1
ATOM 809 C CA . GLU A 1 104 ? -20.806 -1.453 17.314 1.00 83.81 104 GLU A CA 1
ATOM 810 C C . GLU A 1 104 ? -19.765 -0.990 16.284 1.00 83.81 104 GLU A C 1
ATOM 812 O O . GLU A 1 104 ? -19.941 -1.227 15.088 1.00 83.81 104 GLU A O 1
ATOM 817 N N . GLY A 1 105 ? -18.665 -0.376 16.735 1.00 85.31 105 GLY A N 1
ATOM 818 C CA . GLY A 1 105 ? -17.655 0.235 15.866 1.00 85.31 105 GLY A CA 1
ATOM 819 C C . GLY A 1 105 ? -17.002 -0.752 14.898 1.00 85.31 105 GLY A C 1
ATOM 820 O O . GLY A 1 105 ? -16.911 -0.464 13.707 1.00 85.31 105 GLY A O 1
ATOM 821 N N . PHE A 1 106 ? -16.613 -1.941 15.373 1.00 85.69 106 PHE A N 1
ATOM 822 C CA . PHE A 1 106 ? -16.057 -2.990 14.512 1.00 85.69 106 PHE A CA 1
ATOM 823 C C . PHE A 1 106 ? -17.049 -3.406 13.416 1.00 85.69 106 PHE A C 1
ATOM 825 O O . PHE A 1 106 ? -16.731 -3.346 12.231 1.00 85.69 106 PHE A O 1
ATOM 832 N N . ARG A 1 107 ? -18.297 -3.721 13.793 1.00 87.62 107 ARG A N 1
ATOM 833 C CA . ARG A 1 107 ? -19.339 -4.150 12.842 1.00 87.62 107 ARG A CA 1
ATOM 834 C C . ARG A 1 107 ? -19.672 -3.065 11.820 1.00 87.62 107 ARG A C 1
ATOM 836 O O . ARG A 1 107 ? -19.891 -3.375 10.652 1.00 87.62 107 ARG A O 1
ATOM 843 N N . ALA A 1 108 ? -19.733 -1.803 12.247 1.00 89.31 108 ALA A N 1
ATOM 844 C CA . ALA A 1 108 ? -19.977 -0.674 11.356 1.00 89.31 108 ALA A CA 1
ATOM 845 C C . ALA A 1 108 ? -18.855 -0.530 10.316 1.00 89.31 108 ALA A C 1
ATOM 847 O O . ALA A 1 108 ? -19.145 -0.483 9.121 1.00 89.31 108 ALA A O 1
ATOM 848 N N . ARG A 1 109 ? -17.590 -0.577 10.752 1.00 87.81 109 ARG A N 1
ATOM 849 C CA . ARG A 1 109 ? -16.417 -0.492 9.866 1.00 87.81 109 ARG A CA 1
ATOM 850 C C . ARG A 1 109 ? -16.337 -1.659 8.893 1.00 87.81 109 ARG A C 1
ATOM 852 O O . ARG A 1 109 ? -16.087 -1.436 7.719 1.00 87.81 109 ARG A O 1
ATOM 859 N N . CYS A 1 110 ? -16.628 -2.879 9.337 1.00 87.12 110 CYS A N 1
ATOM 860 C CA . CYS A 1 110 ? -16.700 -4.045 8.458 1.00 87.12 110 CYS A CA 1
ATOM 861 C C . CYS A 1 110 ? -17.742 -3.900 7.339 1.00 87.12 110 CYS A C 1
ATOM 863 O O . CYS A 1 110 ? -17.512 -4.361 6.225 1.00 87.12 110 CYS A O 1
ATOM 865 N N . ARG A 1 111 ? -18.887 -3.258 7.617 1.00 88.38 111 ARG A N 1
ATOM 866 C CA . ARG A 1 111 ? -19.907 -2.977 6.591 1.00 88.38 111 ARG A CA 1
ATOM 867 C C . ARG A 1 111 ? -19.471 -1.880 5.624 1.00 88.38 111 ARG A C 1
ATOM 869 O O . ARG A 1 111 ? -19.793 -1.960 4.445 1.00 88.38 111 ARG A O 1
ATOM 876 N N . GLN A 1 112 ? -18.772 -0.864 6.125 1.00 88.12 112 GLN A N 1
ATOM 877 C CA . GLN A 1 112 ? -18.301 0.272 5.330 1.00 88.12 112 GLN A CA 1
ATOM 878 C C . GLN A 1 112 ? -17.078 -0.084 4.469 1.00 88.12 112 GLN A C 1
ATOM 880 O O . GLN A 1 112 ? -16.958 0.407 3.352 1.00 88.12 112 GLN A O 1
ATOM 885 N N . PHE A 1 113 ? -16.210 -0.972 4.962 1.00 87.69 113 PHE A N 1
ATOM 886 C CA . PHE A 1 113 ? -14.948 -1.367 4.333 1.00 87.69 113 PHE A CA 1
ATOM 887 C C . PHE A 1 113 ? -14.850 -2.901 4.236 1.00 87.69 113 PHE A C 1
ATOM 889 O O . PHE A 1 113 ? -14.197 -3.546 5.064 1.00 87.69 113 PHE A O 1
ATOM 896 N N . PRO A 1 114 ? -15.500 -3.522 3.233 1.00 87.00 114 PRO A N 1
ATOM 897 C CA . PRO A 1 114 ? -15.594 -4.977 3.127 1.00 87.00 114 PRO A CA 1
ATOM 898 C C . PRO A 1 114 ? -14.247 -5.697 2.987 1.00 87.00 114 PRO A C 1
ATOM 900 O O . PRO A 1 114 ? -14.158 -6.873 3.333 1.00 87.00 114 PRO A O 1
ATOM 903 N N . SER A 1 115 ? -13.186 -5.028 2.515 1.00 86.75 115 SER A N 1
ATOM 904 C CA . SER A 1 115 ? -11.864 -5.660 2.368 1.00 86.75 115 SER A CA 1
ATOM 905 C C . SER A 1 115 ? -11.236 -6.056 3.701 1.00 86.75 115 SER A C 1
ATOM 907 O O . SER A 1 115 ? -10.386 -6.939 3.722 1.00 86.75 115 SER A O 1
ATOM 909 N N . ILE A 1 116 ? -11.675 -5.444 4.807 1.00 84.56 116 ILE A N 1
ATOM 910 C CA . ILE A 1 116 ? -11.274 -5.830 6.166 1.00 84.56 116 ILE A CA 1
ATOM 911 C C . ILE A 1 116 ? -11.676 -7.283 6.455 1.00 84.56 116 ILE A C 1
ATOM 913 O O . ILE A 1 116 ? -11.003 -7.951 7.227 1.00 84.56 116 ILE A O 1
ATOM 917 N N . ILE A 1 117 ? -12.749 -7.782 5.833 1.00 85.56 117 ILE A N 1
ATOM 918 C CA . ILE A 1 117 ? -13.193 -9.177 5.965 1.00 85.56 117 ILE A CA 1
ATOM 919 C C . ILE A 1 117 ? -12.768 -10.003 4.747 1.00 85.56 117 ILE A C 1
ATOM 921 O O . ILE A 1 117 ? -12.351 -11.145 4.888 1.00 85.56 117 ILE A O 1
ATOM 925 N N . ASN A 1 118 ? -12.878 -9.446 3.540 1.00 86.31 118 ASN A N 1
ATOM 926 C CA . ASN A 1 118 ? -12.695 -10.214 2.306 1.00 86.31 118 ASN A CA 1
ATOM 927 C C . ASN A 1 118 ? -11.224 -10.461 1.944 1.00 86.31 118 ASN A C 1
ATOM 929 O O . ASN A 1 118 ? -10.931 -11.423 1.239 1.00 86.31 118 ASN A O 1
ATOM 933 N N . CYS A 1 119 ? -10.316 -9.588 2.386 1.00 83.94 119 CYS A N 1
ATOM 934 C CA . CYS A 1 119 ? -8.892 -9.643 2.043 1.00 83.94 119 CYS A CA 1
ATOM 935 C C . CYS A 1 119 ? -7.996 -9.921 3.260 1.00 83.94 119 CYS A C 1
ATOM 937 O O . CYS A 1 119 ? -6.774 -9.867 3.133 1.00 83.94 119 CYS A O 1
ATOM 939 N N . ALA A 1 120 ? -8.580 -10.199 4.427 1.00 83.31 120 ALA A N 1
ATOM 940 C CA . ALA A 1 120 ? -7.850 -10.527 5.645 1.00 83.31 120 ALA A CA 1
ATOM 941 C C . ALA A 1 120 ? -8.415 -11.797 6.290 1.00 83.31 120 ALA A C 1
ATOM 943 O O . ALA A 1 120 ? -9.601 -12.100 6.176 1.00 83.31 120 ALA A O 1
ATOM 944 N N . THR A 1 121 ? -7.554 -12.528 6.991 1.00 85.06 121 THR A N 1
ATOM 945 C CA . THR A 1 121 ? -7.967 -13.636 7.857 1.00 85.06 121 THR A CA 1
ATOM 946 C C . THR A 1 121 ? -8.281 -13.078 9.241 1.00 85.06 121 THR A C 1
ATOM 948 O O . THR A 1 121 ? -7.495 -12.295 9.772 1.00 85.06 121 THR A O 1
ATOM 951 N N . ILE A 1 122 ? -9.421 -13.468 9.813 1.00 83.44 122 ILE A N 1
ATOM 952 C CA . ILE A 1 122 ? -9.816 -13.103 11.179 1.00 83.44 122 ILE A CA 1
ATOM 953 C C . ILE A 1 122 ? -9.373 -14.233 12.110 1.00 83.44 122 ILE A C 1
ATOM 955 O O . ILE A 1 122 ? -9.769 -15.379 11.888 1.00 83.44 122 ILE A O 1
ATOM 959 N N . ASP A 1 123 ? -8.571 -13.889 13.116 1.00 80.62 123 ASP A N 1
ATOM 960 C CA . ASP A 1 123 ? -8.091 -14.764 14.196 1.00 80.62 123 ASP A CA 1
ATOM 961 C C . ASP A 1 123 ? -8.497 -14.168 15.554 1.00 80.62 123 ASP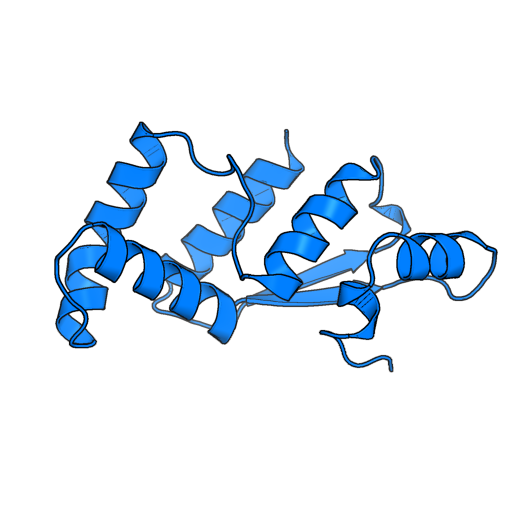 A C 1
ATOM 963 O O . ASP A 1 123 ? -8.410 -12.920 15.688 1.00 80.62 123 ASP A O 1
#

Secondary structure (DSSP, 8-state):
-HHHHHHHHHHHHHHHTTS--EEEEEEGGG-SSTHHHHHHHHHHHHS--TT-S-HHHHHHHHHHHHHHHHHTT--SSHHHHHHHHHHHHHHHEEEEEE---SSSHHHHHHHH-THHHHSS---

Organism: NCBI:txid327968

Sequence (123 aa):
NEFKEDIKNMMMTVAKSGGKGMCFLFSDTQIVKEGFLEDINNILNTGEVPNLFAPDELEQVISSMRAPAKAAGRPETRDGVWQYFVQVIRENLHIMLAFSPIGEGFRARCRQFPSIINCATID

InterPro domains:
  IPR024317 Dynein heavy chain, AAA module D4 [PF12780] (1-123)
  IPR026983 Dynein heavy chain [PTHR22878] (1-123)
  IPR027417 P-loop containing nucleoside triphosphate hydrolase [G3DSA:3.40.50.300] (1-123)

pLDDT: mean 90.41, std 4.47, range [64.56, 96.31]